Protein AF-A0AAV8VHU0-F1 (afdb_monomer_lite)

pLDDT: mean 91.83, std 9.38, range [49.56, 97.88]

Secondary structure (DSSP, 8-state):
-HHHHHS----TTSTT-TTTTTSPPPSSHHHHHHHHHHHHHHHHHHHHHHHHHHB-TTSPBPHHHHTTTTPPGGG--SSPTT-

Structure (mmCIF, N/CA/C/O backbone):
data_AF-A0AAV8VHU0-F1
#
_entry.id   AF-A0AAV8VHU0-F1
#
loop_
_atom_site.group_PDB
_atom_site.id
_atom_site.type_symbol
_atom_site.label_atom_id
_atom_site.label_alt_id
_atom_site.label_comp_id
_atom_site.label_asym_id
_atom_site.label_entity_id
_atom_site.label_seq_id
_atom_site.pdbx_PDB_ins_code
_atom_site.Cartn_x
_atom_site.Cartn_y
_atom_site.Cartn_z
_atom_site.occupancy
_atom_site.B_iso_or_equiv
_atom_site.auth_seq_id
_atom_site.auth_comp_id
_atom_site.auth_asym_id
_atom_site.auth_atom_id
_atom_site.pdbx_PDB_model_num
ATOM 1 N N . MET A 1 1 ? 1.748 -12.242 -4.943 1.00 70.19 1 MET A N 1
ATOM 2 C CA . MET A 1 1 ? 1.206 -10.905 -4.609 1.00 70.19 1 MET A CA 1
ATOM 3 C C . MET A 1 1 ? -0.137 -10.985 -3.872 1.00 70.19 1 MET A C 1
ATOM 5 O O . MET A 1 1 ? -0.252 -10.391 -2.811 1.00 70.19 1 MET A O 1
ATOM 9 N N . LYS A 1 2 ? -1.107 -11.796 -4.335 1.00 73.50 2 LYS A N 1
ATOM 10 C CA . LYS A 1 2 ? -2.422 -11.977 -3.676 1.00 73.50 2 LYS A CA 1
ATOM 11 C C . LYS A 1 2 ? -2.360 -12.183 -2.149 1.00 73.50 2 LYS A C 1
ATOM 13 O O . LYS A 1 2 ? -3.098 -11.519 -1.437 1.00 73.50 2 LYS A O 1
ATOM 18 N N . THR A 1 3 ? -1.434 -13.006 -1.646 1.00 85.38 3 THR A N 1
ATOM 19 C CA . THR A 1 3 ? -1.251 -13.258 -0.201 1.00 85.38 3 THR A CA 1
ATOM 20 C C . THR A 1 3 ? -0.871 -12.010 0.604 1.00 85.38 3 THR A C 1
ATOM 22 O O . THR A 1 3 ? -1.383 -11.820 1.699 1.00 85.38 3 THR A O 1
ATOM 25 N N . LEU A 1 4 ? -0.017 -11.133 0.060 1.00 86.06 4 LEU A N 1
ATOM 26 C CA . LEU A 1 4 ? 0.401 -9.893 0.730 1.00 86.06 4 LEU A CA 1
ATOM 27 C C . LEU A 1 4 ? -0.737 -8.864 0.772 1.00 86.06 4 LEU A C 1
ATOM 29 O O . LEU A 1 4 ? -0.857 -8.097 1.720 1.00 86.06 4 LEU A O 1
ATOM 33 N N . ALA A 1 5 ? -1.587 -8.849 -0.256 1.00 87.88 5 ALA A N 1
ATOM 34 C CA . ALA A 1 5 ? -2.701 -7.912 -0.328 1.00 87.88 5 ALA A CA 1
ATOM 35 C C . ALA A 1 5 ? -3.805 -8.214 0.702 1.00 87.88 5 ALA A C 1
ATOM 37 O O . ALA A 1 5 ? -4.425 -7.287 1.222 1.00 87.88 5 ALA A O 1
ATOM 38 N N . ILE A 1 6 ? -4.030 -9.497 1.008 1.00 90.31 6 ILE A N 1
ATOM 39 C CA . ILE A 1 6 ? -5.042 -9.955 1.977 1.00 90.31 6 ILE A CA 1
ATOM 40 C C . ILE A 1 6 ? -4.489 -10.157 3.391 1.00 90.31 6 ILE A C 1
ATOM 42 O O . ILE A 1 6 ? -5.265 -10.392 4.315 1.00 90.31 6 ILE A O 1
ATOM 46 N N . SER A 1 7 ? -3.166 -10.098 3.580 1.00 91.31 7 SER A N 1
ATOM 47 C CA . SER A 1 7 ? -2.572 -10.238 4.907 1.00 91.31 7 SER A CA 1
ATOM 48 C C . SER A 1 7 ? -3.042 -9.107 5.814 1.00 91.31 7 SER A C 1
ATOM 50 O O . SER A 1 7 ? -3.237 -7.975 5.357 1.00 91.31 7 SER A O 1
ATOM 52 N N . ARG A 1 8 ? -3.161 -9.395 7.116 1.00 90.75 8 ARG A N 1
ATOM 53 C CA . ARG A 1 8 ? -3.455 -8.372 8.123 1.00 90.75 8 ARG A CA 1
ATOM 54 C C . ARG A 1 8 ? -2.490 -7.189 7.963 1.00 90.75 8 ARG A C 1
ATOM 56 O O . ARG A 1 8 ? -1.295 -7.378 7.739 1.00 90.75 8 ARG A O 1
ATOM 63 N N . PHE A 1 9 ? -3.035 -5.986 8.075 1.00 93.25 9 PHE A N 1
ATOM 64 C CA . PHE A 1 9 ? -2.311 -4.724 8.104 1.00 93.25 9 PHE A CA 1
ATOM 65 C C . PHE A 1 9 ? -2.969 -3.797 9.115 1.00 93.25 9 PHE A C 1
ATOM 67 O O . PHE A 1 9 ? -4.153 -3.956 9.420 1.00 93.25 9 PHE A O 1
ATOM 74 N N . ASP A 1 10 ? -2.185 -2.855 9.617 1.00 94.81 10 ASP A N 1
ATOM 75 C CA . ASP A 1 10 ? -2.647 -1.851 10.562 1.00 94.81 10 ASP A CA 1
ATOM 76 C C . ASP A 1 10 ? -3.190 -0.630 9.800 1.00 94.81 10 ASP A C 1
ATOM 78 O O . ASP A 1 10 ? -2.656 -0.234 8.756 1.00 94.81 10 ASP A O 1
ATOM 82 N N . ILE A 1 11 ? -4.271 -0.050 10.311 1.00 95.75 11 ILE A N 1
ATOM 83 C CA . ILE A 1 11 ? -4.957 1.129 9.759 1.00 95.75 11 ILE A CA 1
ATOM 84 C C . ILE A 1 11 ? -4.855 2.317 10.731 1.00 95.75 11 ILE A C 1
ATOM 86 O O . ILE A 1 11 ? -4.454 2.124 11.880 1.00 95.75 11 ILE A O 1
ATOM 90 N N . PRO A 1 12 ? -5.221 3.550 10.330 1.00 96.81 12 PRO A N 1
ATOM 91 C CA . PRO A 1 12 ? -5.274 4.679 11.257 1.00 96.81 12 PRO A CA 1
ATOM 92 C C . PRO A 1 12 ? -6.035 4.354 12.553 1.00 96.81 12 PRO A C 1
ATOM 94 O O . PRO A 1 12 ? -7.185 3.914 12.527 1.00 96.81 12 PRO A O 1
ATOM 97 N N . GLY A 1 13 ? -5.381 4.579 13.690 1.00 94.69 13 GLY A N 1
ATOM 98 C CA . GLY A 1 13 ? -5.844 4.216 15.030 1.00 94.69 13 GLY A CA 1
ATOM 99 C C . GLY A 1 13 ? -5.199 2.953 15.607 1.00 94.69 13 GLY A C 1
ATOM 100 O O . GLY A 1 13 ? -5.165 2.817 16.830 1.00 94.69 13 GLY A O 1
ATOM 101 N N . ASP A 1 14 ? -4.652 2.062 14.777 1.00 94.75 14 ASP A N 1
ATOM 102 C CA . ASP A 1 14 ? -3.952 0.868 15.254 1.00 94.75 14 ASP A CA 1
ATOM 103 C C . ASP A 1 14 ? -2.539 1.230 15.757 1.00 94.75 14 ASP A C 1
ATOM 105 O O . ASP A 1 14 ? -1.861 2.057 15.135 1.00 94.75 14 ASP A O 1
ATOM 109 N N . PRO A 1 15 ? -2.028 0.594 16.833 1.00 92.12 15 PRO A N 1
ATOM 110 C CA . PRO A 1 15 ? -0.702 0.903 17.383 1.00 92.12 15 PRO A CA 1
ATOM 111 C C . PRO A 1 15 ? 0.457 0.726 16.392 1.00 92.12 15 PRO A C 1
ATOM 113 O O . PRO A 1 15 ? 1.468 1.413 16.502 1.00 92.12 15 PRO A O 1
ATOM 116 N N . GLY A 1 16 ? 0.319 -0.189 15.428 1.00 91.31 16 GLY A N 1
ATOM 117 C CA . GLY A 1 16 ? 1.337 -0.449 14.410 1.00 91.31 16 GLY A CA 1
ATOM 118 C C . GLY A 1 16 ? 1.296 0.501 13.210 1.00 91.31 16 GLY A C 1
ATOM 119 O O . GLY A 1 16 ? 2.197 0.454 12.375 1.00 91.31 16 GLY A O 1
ATOM 120 N N . PHE A 1 17 ? 0.302 1.395 13.115 1.00 94.50 17 PHE A N 1
ATOM 121 C CA . PHE A 1 17 ? 0.203 2.329 11.997 1.00 94.50 17 PHE A CA 1
ATOM 122 C C . PHE A 1 17 ? 1.119 3.557 12.202 1.00 94.50 17 PHE A C 1
ATOM 124 O O . PHE A 1 17 ? 0.889 4.380 13.092 1.00 94.50 17 PHE A O 1
ATOM 131 N N . PRO A 1 18 ? 2.152 3.754 11.362 1.00 94.31 18 PRO A N 1
ATOM 132 C CA . PRO A 1 18 ? 3.223 4.726 11.614 1.00 94.31 18 PRO A CA 1
ATOM 133 C C . PRO A 1 18 ? 2.837 6.199 11.384 1.00 94.31 18 PRO A C 1
ATOM 135 O O . PRO A 1 18 ? 3.654 7.086 11.647 1.00 94.31 18 PRO A O 1
ATOM 138 N N . LEU A 1 19 ? 1.638 6.466 10.850 1.00 94.69 19 LEU A N 1
ATOM 139 C CA . LEU A 1 19 ? 1.162 7.797 10.449 1.00 94.69 19 LEU A CA 1
ATOM 140 C C . LEU A 1 19 ? -0.081 8.247 11.243 1.00 94.69 19 LEU A C 1
ATOM 142 O O . LEU A 1 19 ? -0.850 9.081 10.770 1.00 94.69 19 LEU A O 1
ATOM 146 N N . ASN A 1 20 ? -0.270 7.728 12.462 1.00 95.56 20 ASN A N 1
ATOM 147 C CA . ASN A 1 20 ? -1.390 8.093 13.345 1.00 95.56 20 ASN A CA 1
ATOM 148 C C . ASN A 1 20 ? -1.455 9.590 13.706 1.00 95.56 20 ASN A C 1
ATOM 150 O O . ASN A 1 20 ? -2.515 10.078 14.076 1.00 95.56 20 ASN A O 1
ATOM 154 N N . SER A 1 21 ? -0.350 10.335 13.598 1.00 94.56 21 SER A N 1
ATOM 155 C CA . SER A 1 21 ? -0.349 11.789 13.814 1.00 94.56 21 SER A CA 1
ATOM 156 C C . SER A 1 21 ? -0.908 12.590 12.634 1.00 94.56 21 SER A C 1
ATOM 158 O O . SER A 1 21 ? -1.183 13.775 12.788 1.00 94.56 21 SER A O 1
ATOM 160 N N . VAL A 1 22 ? -1.038 11.968 11.458 1.00 95.94 22 VAL A N 1
ATOM 161 C CA . VAL A 1 22 ? -1.477 12.620 10.213 1.00 95.94 22 VAL A CA 1
ATOM 162 C C . VAL A 1 22 ? -2.871 12.148 9.804 1.00 95.94 22 VAL A C 1
ATOM 164 O O . VAL A 1 22 ? -3.646 12.932 9.266 1.00 95.94 22 VAL A O 1
ATOM 167 N N . TYR A 1 23 ? -3.204 10.882 10.070 1.00 96.12 23 TYR A N 1
ATOM 168 C CA . TYR A 1 23 ? -4.491 10.292 9.711 1.00 96.12 23 TYR A CA 1
ATOM 169 C C . TYR A 1 23 ? -5.353 10.050 10.943 1.00 96.12 23 TYR A C 1
ATOM 171 O O . TYR A 1 23 ? -4.924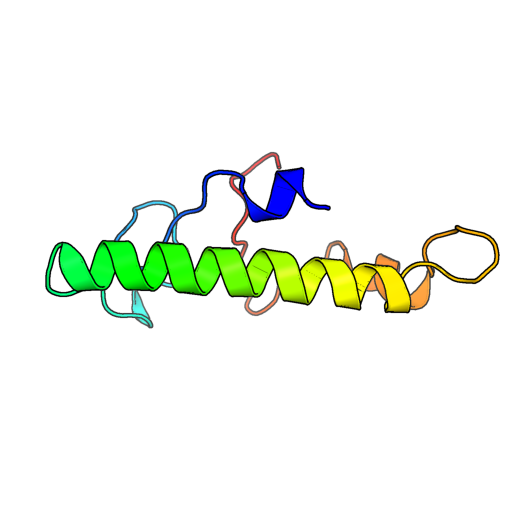 9.422 11.910 1.00 96.12 23 TYR A O 1
ATOM 179 N N . SER A 1 24 ? -6.601 10.503 10.872 1.00 95.81 24 SER A N 1
ATOM 180 C CA . SER A 1 24 ? -7.602 10.244 11.899 1.00 95.81 24 SER A CA 1
ATOM 181 C C . SER A 1 24 ? -8.033 8.780 11.891 1.00 95.81 24 SER A C 1
ATOM 183 O O . SER A 1 24 ? -8.178 8.164 10.834 1.00 95.81 24 SER A O 1
ATOM 185 N N . ARG A 1 25 ? -8.278 8.229 13.083 1.00 96.69 25 ARG A N 1
ATOM 186 C CA . ARG A 1 25 ? -8.936 6.927 13.217 1.00 96.69 25 ARG A CA 1
ATOM 187 C C . ARG A 1 25 ? -10.372 6.986 12.663 1.00 96.69 25 ARG A C 1
ATOM 189 O O . ARG A 1 25 ? -10.990 8.047 12.771 1.00 96.69 25 ARG A O 1
ATOM 196 N N . PRO A 1 26 ? -10.930 5.872 12.159 1.00 97.00 26 PRO A N 1
ATOM 197 C CA . PRO A 1 26 ? -12.350 5.788 11.812 1.00 97.00 26 PRO A CA 1
ATOM 198 C C . PRO A 1 26 ? -13.250 6.174 12.995 1.00 97.00 26 PRO A C 1
ATOM 200 O O . PRO A 1 26 ? -12.946 5.806 14.137 1.00 97.00 26 PRO A O 1
ATOM 203 N N . ALA A 1 27 ? -14.349 6.890 12.736 1.00 96.81 27 ALA A N 1
ATOM 204 C CA . ALA A 1 27 ? -15.222 7.405 13.795 1.00 96.81 27 ALA A CA 1
ATOM 205 C C . ALA A 1 27 ? -16.128 6.323 14.405 1.00 96.81 27 ALA A C 1
ATOM 207 O O . ALA A 1 27 ? -16.500 6.397 15.576 1.00 96.81 27 ALA A O 1
ATOM 208 N N . ASN A 1 28 ? -16.488 5.314 13.613 1.00 97.50 28 ASN A N 1
ATOM 209 C CA . ASN A 1 28 ? -17.401 4.240 13.996 1.00 97.50 28 ASN A CA 1
ATOM 210 C C . ASN A 1 28 ? -17.010 2.908 13.328 1.00 97.50 28 ASN A C 1
ATOM 212 O O . ASN A 1 28 ? -16.125 2.849 12.472 1.00 97.50 28 ASN A O 1
ATOM 216 N N . GLN A 1 29 ? -17.679 1.825 13.733 1.00 96.06 29 GLN A N 1
ATOM 217 C CA . GLN A 1 29 ? -17.401 0.472 13.241 1.00 96.06 29 GLN A CA 1
ATOM 218 C C . GLN A 1 29 ? -17.644 0.327 11.727 1.00 96.06 29 GLN A C 1
ATOM 220 O O . GLN A 1 29 ? -16.867 -0.338 11.047 1.00 96.06 29 GLN A O 1
ATOM 225 N N . SER A 1 30 ? -18.669 0.992 11.185 1.00 97.88 30 SER A N 1
ATOM 226 C CA . SER A 1 30 ? -18.983 0.940 9.751 1.00 97.88 30 SER A CA 1
ATOM 227 C C . SER A 1 30 ? -17.877 1.573 8.903 1.00 97.88 30 SER A C 1
ATOM 229 O O . SER A 1 30 ? -17.472 1.005 7.892 1.00 97.88 30 SER A O 1
ATOM 231 N N . GLU A 1 31 ? -17.357 2.733 9.311 1.00 97.50 31 GLU A N 1
ATOM 232 C CA . GLU A 1 31 ? -16.223 3.382 8.640 1.00 97.50 31 GLU A CA 1
ATOM 233 C C . GLU A 1 31 ? -14.946 2.550 8.742 1.00 97.50 31 GLU A C 1
ATOM 235 O O . GLU A 1 31 ? -14.158 2.503 7.798 1.00 97.50 31 GLU A O 1
ATOM 240 N N . LEU A 1 32 ? -14.741 1.872 9.873 1.00 96.94 32 LEU A N 1
ATOM 241 C CA . LEU A 1 32 ? -13.601 0.983 10.069 1.00 96.94 32 LEU A CA 1
ATOM 242 C C . LEU A 1 32 ? -13.635 -0.192 9.086 1.00 96.94 32 LEU A C 1
ATOM 244 O O . LEU A 1 32 ? -12.622 -0.496 8.453 1.00 96.94 32 LEU A O 1
ATOM 248 N N . GLU A 1 33 ? -14.786 -0.846 8.945 1.00 96.75 33 GLU A N 1
ATOM 249 C CA . GLU A 1 33 ? -14.976 -1.954 8.003 1.00 96.75 33 GLU A CA 1
ATOM 250 C C . GLU A 1 33 ? -14.838 -1.489 6.554 1.00 96.75 33 GLU A C 1
ATOM 252 O O . GLU A 1 33 ? -14.123 -2.120 5.770 1.00 96.75 33 GLU A O 1
ATOM 257 N N . PHE A 1 34 ? -15.438 -0.342 6.226 1.00 97.50 34 PHE A N 1
ATOM 258 C CA . PHE A 1 34 ? -15.311 0.273 4.910 1.00 97.50 34 PHE A CA 1
ATOM 259 C C . PHE A 1 34 ? -13.850 0.587 4.569 1.00 97.50 34 PHE A C 1
ATOM 261 O O . PHE A 1 34 ? -13.371 0.196 3.504 1.00 97.50 34 PHE A O 1
ATOM 268 N N . LEU A 1 35 ? -13.108 1.230 5.478 1.00 97.50 35 LEU A N 1
ATOM 269 C CA . LEU A 1 35 ? -11.705 1.579 5.259 1.00 97.50 35 LEU A CA 1
ATOM 270 C C . LEU A 1 35 ? -10.835 0.334 5.061 1.00 97.50 35 LEU A C 1
ATOM 272 O O . LEU A 1 35 ? -9.979 0.320 4.174 1.00 97.50 35 LEU A O 1
ATOM 276 N N . LYS A 1 36 ? -11.059 -0.724 5.851 1.00 96.19 36 LYS A N 1
ATOM 277 C CA . LYS A 1 36 ? -10.346 -1.998 5.677 1.00 96.19 36 LYS A CA 1
ATOM 278 C C . LYS A 1 36 ? -10.626 -2.602 4.305 1.00 96.19 36 LYS A C 1
ATOM 280 O O . LYS A 1 36 ? -9.674 -2.924 3.599 1.00 96.19 36 LYS A O 1
ATOM 285 N N . ALA A 1 37 ? -11.894 -2.704 3.906 1.00 96.62 37 ALA A N 1
ATOM 286 C CA . ALA A 1 37 ? -12.273 -3.240 2.599 1.00 96.62 37 ALA A CA 1
ATOM 287 C C . ALA A 1 37 ? -11.675 -2.415 1.447 1.00 96.62 37 ALA A C 1
ATOM 289 O O . ALA A 1 37 ? -11.089 -2.975 0.517 1.00 96.62 37 ALA A O 1
ATOM 290 N N . TYR A 1 38 ? -11.745 -1.087 1.553 1.00 97.69 38 TYR A N 1
ATOM 291 C CA . TYR A 1 38 ? -11.192 -0.158 0.573 1.00 97.69 38 TYR A CA 1
ATOM 292 C C . TYR A 1 38 ? -9.672 -0.309 0.423 1.00 97.69 38 TYR A C 1
ATOM 294 O O . TYR A 1 38 ? -9.157 -0.465 -0.687 1.00 97.69 38 TYR A O 1
ATOM 302 N N . LEU A 1 39 ? -8.931 -0.339 1.536 1.00 96.81 39 LEU A N 1
ATOM 303 C CA . LEU A 1 39 ? -7.479 -0.524 1.505 1.00 96.81 39 LEU A CA 1
ATOM 304 C C . LEU A 1 39 ? -7.082 -1.928 1.032 1.00 96.81 39 LEU A C 1
ATOM 306 O O . LEU A 1 39 ? -6.081 -2.066 0.329 1.00 96.81 39 LEU A O 1
ATOM 310 N N . THR A 1 40 ? -7.862 -2.965 1.343 1.00 96.31 40 THR A N 1
ATOM 311 C CA . THR A 1 40 ? -7.652 -4.306 0.779 1.00 96.31 40 THR A CA 1
ATOM 312 C C . THR A 1 40 ? -7.791 -4.296 -0.743 1.00 96.31 40 THR A C 1
ATOM 314 O O . THR A 1 40 ? -6.910 -4.824 -1.425 1.00 96.31 40 THR A O 1
ATOM 317 N N . GLN A 1 41 ? -8.834 -3.659 -1.286 1.00 96.88 41 GLN A N 1
ATOM 318 C CA . GLN A 1 41 ? -9.007 -3.518 -2.736 1.00 96.88 41 GLN A CA 1
ATOM 319 C C . GLN A 1 41 ? -7.821 -2.774 -3.363 1.00 96.88 41 GLN A C 1
ATOM 321 O O . GLN A 1 41 ? -7.243 -3.245 -4.344 1.00 96.88 41 GLN A O 1
ATOM 326 N N . LEU A 1 42 ? -7.397 -1.661 -2.754 1.00 97.38 42 LEU A N 1
ATOM 327 C CA . LEU A 1 42 ? -6.234 -0.898 -3.207 1.00 97.38 42 LEU A CA 1
ATOM 328 C C . LEU A 1 42 ? -4.976 -1.772 -3.255 1.00 97.38 42 LEU A C 1
ATOM 330 O O . LEU A 1 42 ? -4.267 -1.773 -4.259 1.00 97.38 42 LEU A O 1
ATOM 334 N N . ARG A 1 43 ? -4.698 -2.552 -2.204 1.00 95.88 43 ARG A N 1
ATOM 335 C CA . ARG A 1 43 ? -3.515 -3.429 -2.149 1.00 95.88 43 ARG A CA 1
ATOM 336 C C . ARG A 1 43 ? -3.545 -4.514 -3.225 1.00 95.88 43 ARG A C 1
ATOM 338 O O . ARG A 1 43 ? -2.498 -4.818 -3.799 1.00 95.88 43 ARG A O 1
ATOM 345 N N . GLN A 1 44 ? -4.717 -5.083 -3.510 1.00 95.38 44 GLN A N 1
ATOM 346 C CA . GLN A 1 44 ? -4.886 -6.088 -4.563 1.00 95.38 44 GLN A CA 1
ATOM 347 C C . GLN A 1 44 ? -4.604 -5.497 -5.948 1.00 95.38 44 GLN A C 1
ATOM 349 O O . GLN A 1 44 ? -3.761 -6.026 -6.676 1.00 95.38 44 GLN A O 1
ATOM 354 N N . GLU A 1 45 ? -5.251 -4.377 -6.272 1.00 96.75 45 GLU A N 1
ATOM 355 C CA . GLU A 1 45 ? -5.117 -3.708 -7.568 1.00 96.75 45 GLU A CA 1
ATOM 356 C C . GLU A 1 45 ? -3.702 -3.177 -7.797 1.00 96.75 45 GLU A C 1
ATOM 358 O O . GLU A 1 45 ? -3.094 -3.431 -8.839 1.00 96.75 45 GLU A O 1
ATOM 363 N N . VAL A 1 46 ? -3.143 -2.472 -6.808 1.00 96.06 46 VAL A N 1
ATOM 364 C CA . VAL A 1 46 ? -1.806 -1.881 -6.918 1.00 96.06 46 VAL A CA 1
ATOM 365 C C . VAL A 1 46 ? -0.773 -2.963 -7.139 1.00 96.06 46 VAL A C 1
ATOM 367 O O . VAL A 1 46 ? 0.024 -2.861 -8.065 1.00 96.06 46 VAL A O 1
ATOM 370 N N . GLY A 1 47 ? -0.766 -4.015 -6.327 1.00 93.56 47 GLY A N 1
ATOM 371 C CA . GLY A 1 47 ? 0.289 -4.997 -6.483 1.00 93.56 47 GLY A CA 1
ATOM 372 C C . GLY A 1 47 ? 0.134 -5.864 -7.740 1.00 93.56 47 GLY A C 1
ATOM 373 O O . GLY A 1 47 ? 1.144 -6.359 -8.232 1.00 93.56 47 GLY A O 1
ATOM 374 N N . PHE A 1 48 ? -1.078 -6.022 -8.294 1.00 93.62 48 PHE A N 1
ATOM 375 C CA . PHE A 1 48 ? -1.257 -6.654 -9.606 1.00 93.62 48 PHE A CA 1
ATOM 376 C C . PHE A 1 48 ? -0.590 -5.803 -10.692 1.00 93.62 48 PHE A C 1
ATOM 378 O O . PHE A 1 48 ? 0.301 -6.283 -11.391 1.00 93.62 48 PHE A O 1
ATOM 385 N N . ARG A 1 49 ? -0.924 -4.508 -10.740 1.00 95.25 49 ARG A N 1
ATOM 386 C CA . ARG A 1 49 ? -0.362 -3.555 -11.712 1.00 95.25 49 ARG A CA 1
ATOM 387 C C . ARG A 1 49 ? 1.143 -3.353 -11.536 1.00 95.25 49 ARG A C 1
ATOM 389 O O . ARG A 1 49 ? 1.866 -3.199 -12.513 1.00 95.25 49 ARG A O 1
ATOM 396 N N . VAL A 1 50 ? 1.643 -3.364 -10.300 1.00 94.69 50 VAL A N 1
ATOM 397 C CA . VAL A 1 50 ? 3.083 -3.252 -10.016 1.00 94.69 50 VAL A CA 1
ATOM 398 C C . VAL A 1 50 ? 3.833 -4.476 -10.533 1.00 94.69 50 VAL A C 1
ATOM 400 O O . VAL A 1 50 ? 4.907 -4.308 -11.102 1.00 94.69 50 VAL A O 1
ATOM 403 N N . CYS A 1 51 ? 3.284 -5.690 -10.409 1.00 93.06 51 CYS A N 1
ATOM 404 C CA . CYS A 1 51 ? 3.921 -6.879 -10.980 1.00 93.06 51 CYS A CA 1
ATOM 405 C C . CYS A 1 51 ? 4.129 -6.744 -12.498 1.00 93.06 51 CYS A C 1
ATOM 407 O O . CYS A 1 51 ? 5.230 -7.029 -12.961 1.00 93.06 51 CYS A O 1
ATOM 409 N N . GLU A 1 52 ? 3.150 -6.221 -13.243 1.00 92.94 52 GLU A N 1
ATOM 410 C CA . GLU A 1 52 ? 3.279 -5.970 -14.692 1.00 92.94 52 GLU A CA 1
ATOM 411 C C . GLU A 1 52 ? 4.371 -4.945 -15.045 1.00 92.94 52 GLU A C 1
ATOM 413 O O . GLU A 1 52 ? 4.873 -4.926 -16.164 1.00 92.94 52 GLU A O 1
ATOM 418 N N . LYS A 1 53 ? 4.733 -4.055 -14.112 1.00 94.19 53 LYS A N 1
ATOM 419 C CA . LYS A 1 53 ? 5.806 -3.065 -14.314 1.00 94.19 53 LYS A CA 1
ATOM 420 C C . LYS A 1 53 ? 7.171 -3.554 -13.847 1.00 94.19 53 LYS A C 1
ATOM 422 O O . LYS A 1 53 ? 8.190 -3.100 -14.368 1.00 94.19 53 LYS A O 1
ATOM 427 N N . VAL A 1 54 ? 7.195 -4.418 -12.834 1.00 96.12 54 VAL A N 1
ATOM 428 C CA . VAL A 1 54 ? 8.426 -4.918 -12.213 1.00 96.12 54 VAL A CA 1
ATOM 429 C C . VAL A 1 54 ? 9.005 -6.086 -12.999 1.00 96.12 54 VAL A C 1
ATOM 431 O O . VAL A 1 54 ? 10.224 -6.142 -13.147 1.00 96.12 54 VAL A O 1
ATOM 434 N N . PHE A 1 55 ? 8.169 -7.005 -13.480 1.00 95.06 55 PHE A N 1
ATOM 435 C CA . PHE A 1 55 ? 8.608 -8.196 -14.204 1.00 95.06 55 PHE A CA 1
ATOM 436 C C . PHE A 1 55 ? 8.500 -7.964 -15.713 1.00 95.06 55 PHE A C 1
ATOM 438 O O . PHE A 1 55 ? 7.437 -7.585 -16.198 1.00 95.06 55 PHE A O 1
ATOM 445 N N . GLY A 1 56 ? 9.608 -8.156 -16.434 1.00 87.31 56 GLY A N 1
ATOM 446 C CA . GLY A 1 56 ? 9.624 -8.116 -17.899 1.00 87.31 56 GLY A CA 1
ATOM 447 C C . GLY A 1 56 ? 9.216 -9.453 -18.526 1.00 87.31 56 GLY A C 1
ATOM 448 O O . GLY A 1 56 ? 8.879 -10.403 -17.819 1.00 87.31 56 GLY A O 1
ATOM 449 N N . ASP A 1 57 ? 9.316 -9.544 -19.854 1.00 88.88 57 ASP A N 1
ATOM 450 C CA . ASP A 1 57 ? 8.968 -10.751 -20.627 1.00 88.88 57 ASP A CA 1
ATOM 451 C C . ASP A 1 57 ? 9.818 -11.980 -20.250 1.00 88.88 57 ASP A C 1
ATOM 453 O O . ASP A 1 57 ? 9.392 -13.120 -20.421 1.00 88.88 57 ASP A O 1
ATOM 457 N N . ASP A 1 58 ? 11.015 -11.759 -19.698 1.00 91.38 58 ASP A N 1
ATOM 458 C CA . ASP A 1 58 ? 11.913 -12.806 -19.201 1.00 91.38 58 ASP A CA 1
ATOM 459 C C . ASP A 1 58 ? 11.534 -13.329 -17.802 1.00 91.38 58 ASP A C 1
ATOM 461 O O . ASP A 1 58 ? 12.219 -14.198 -17.251 1.00 91.38 58 ASP A O 1
ATOM 465 N N . GLY A 1 59 ? 10.467 -12.784 -17.206 1.00 91.38 59 GLY A N 1
ATOM 466 C CA . GLY A 1 59 ? 9.984 -13.132 -15.874 1.00 91.38 59 GLY A CA 1
ATOM 467 C C . GLY A 1 59 ? 10.906 -12.686 -14.737 1.00 91.38 59 GLY A C 1
ATOM 468 O O . GLY A 1 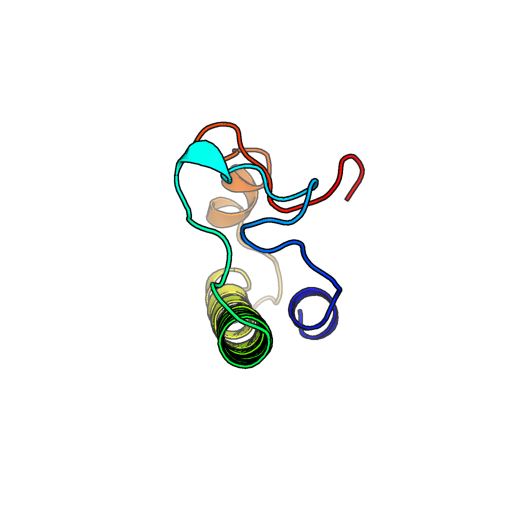59 ? 10.678 -13.077 -13.589 1.00 91.38 59 GLY A O 1
ATOM 469 N N . LYS A 1 60 ? 11.943 -11.880 -15.008 1.00 94.25 60 LYS A N 1
ATOM 470 C CA . LYS A 1 60 ? 12.875 -11.395 -13.981 1.00 94.25 60 LYS A CA 1
ATOM 471 C C . LYS A 1 60 ? 12.472 -10.007 -13.480 1.00 94.25 60 LYS A C 1
ATOM 473 O O . LYS A 1 60 ? 12.004 -9.170 -14.252 1.00 94.25 60 LYS A O 1
ATOM 478 N N . PRO A 1 61 ? 12.675 -9.721 -12.182 1.00 95.75 61 PRO A N 1
ATOM 479 C CA . PRO A 1 61 ? 12.400 -8.402 -11.637 1.00 95.75 61 PRO A CA 1
ATOM 480 C C . PRO A 1 61 ? 13.438 -7.378 -12.121 1.00 95.75 61 PRO A C 1
ATOM 482 O O . PRO A 1 61 ? 14.650 -7.589 -12.035 1.00 95.75 61 PRO A O 1
ATOM 485 N N . SER A 1 62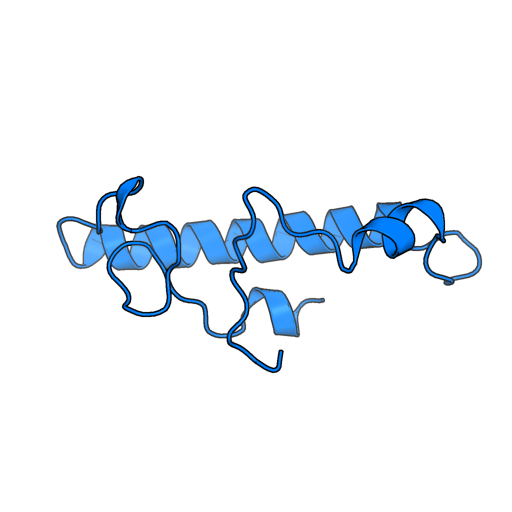 ? 12.962 -6.229 -12.586 1.00 96.38 62 SER A N 1
ATOM 486 C CA . SER A 1 62 ? 13.786 -5.130 -13.083 1.00 96.38 62 SER A CA 1
ATOM 487 C C . SER A 1 62 ? 14.628 -4.494 -11.972 1.00 96.38 62 SER A C 1
ATOM 489 O O . SER A 1 62 ? 14.116 -4.035 -10.945 1.00 96.38 62 SER A O 1
ATOM 491 N N . LYS A 1 63 ? 15.942 -4.376 -12.209 1.00 96.12 63 LYS A N 1
ATOM 492 C CA . LYS A 1 63 ? 16.879 -3.722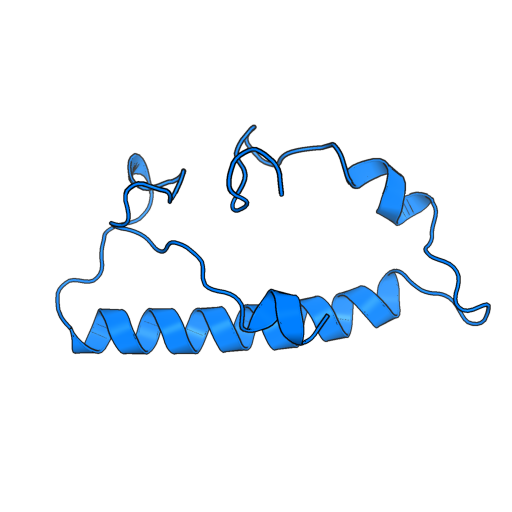 -11.276 1.00 96.12 63 LYS A CA 1
ATOM 493 C C . LYS A 1 63 ? 16.516 -2.262 -10.976 1.00 96.12 63 LYS A C 1
ATOM 495 O O . LYS A 1 63 ? 16.832 -1.767 -9.898 1.00 96.12 63 LYS A O 1
ATOM 500 N N . TRP A 1 64 ? 15.845 -1.590 -11.915 1.00 95.50 64 TRP A N 1
ATOM 501 C CA . TRP A 1 64 ? 15.407 -0.198 -11.783 1.00 95.50 64 TRP A CA 1
ATOM 502 C C . TRP A 1 64 ? 14.220 -0.035 -10.832 1.00 95.50 64 TRP A C 1
ATOM 504 O O . TRP A 1 64 ? 13.982 1.063 -10.347 1.00 95.50 64 TRP A O 1
ATOM 514 N N . TRP A 1 65 ? 13.515 -1.127 -10.524 1.00 96.06 65 TRP A N 1
ATOM 515 C CA . TRP A 1 65 ? 12.528 -1.178 -9.449 1.00 96.06 65 TRP A CA 1
ATOM 516 C C . TRP A 1 65 ? 13.150 -1.679 -8.143 1.00 96.06 65 TRP A C 1
ATOM 518 O O . TRP A 1 65 ? 12.933 -1.094 -7.083 1.00 96.06 65 TRP A O 1
ATOM 528 N N . LEU A 1 66 ? 13.982 -2.725 -8.204 1.00 94.94 66 LEU A N 1
ATOM 529 C CA . LEU A 1 66 ? 14.595 -3.316 -7.008 1.00 94.94 66 LEU A 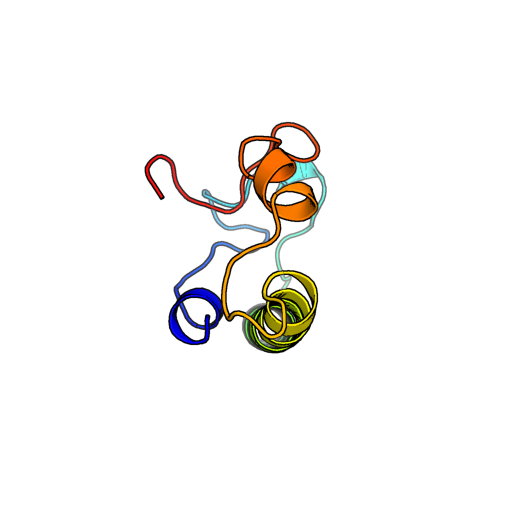CA 1
ATOM 530 C C . LEU A 1 66 ? 15.553 -2.374 -6.268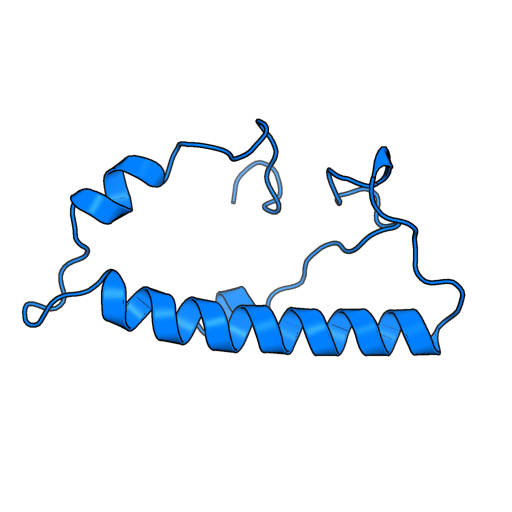 1.00 94.94 66 LEU A C 1
ATOM 532 O O . LEU A 1 66 ? 15.716 -2.510 -5.055 1.00 94.94 66 LEU A O 1
ATOM 536 N N . CYS A 1 67 ? 16.151 -1.389 -6.945 1.00 96.38 67 CYS A N 1
ATOM 537 C CA . CYS A 1 67 ? 17.011 -0.396 -6.291 1.00 96.38 67 CYS A CA 1
ATOM 538 C C . CYS A 1 67 ? 16.272 0.468 -5.245 1.00 96.38 67 CYS A C 1
ATOM 540 O O . CYS A 1 67 ? 16.919 1.111 -4.413 1.00 96.38 67 CYS A O 1
ATOM 542 N N . PHE A 1 68 ? 14.934 0.445 -5.235 1.00 95.50 68 PHE A N 1
ATOM 543 C CA . PHE A 1 68 ? 14.101 1.117 -4.239 1.00 95.50 68 PHE A CA 1
ATOM 544 C C . PHE A 1 68 ? 13.698 0.227 -3.056 1.00 95.50 68 PHE A C 1
ATOM 546 O O . PHE A 1 68 ? 13.183 0.753 -2.077 1.00 95.50 68 PHE A O 1
ATOM 553 N N . ALA A 1 69 ? 13.970 -1.085 -3.073 1.00 92.25 69 ALA A N 1
ATOM 554 C CA . ALA A 1 69 ? 13.440 -2.029 -2.077 1.00 92.25 69 ALA A CA 1
ATOM 555 C C . ALA A 1 69 ? 13.825 -1.708 -0.616 1.00 92.25 69 ALA A C 1
ATOM 557 O O . ALA A 1 69 ? 13.088 -2.046 0.305 1.00 92.25 69 ALA A O 1
ATOM 558 N N . LYS A 1 70 ? 14.968 -1.043 -0.392 1.00 91.38 70 LYS A N 1
ATOM 559 C CA . LYS A 1 70 ? 15.425 -0.611 0.945 1.00 91.38 70 LYS A CA 1
ATOM 560 C C . LYS A 1 70 ? 15.127 0.861 1.256 1.00 91.38 70 LYS A C 1
ATOM 562 O O . LYS A 1 70 ? 15.438 1.319 2.353 1.00 91.38 70 LYS A O 1
ATOM 567 N N . LYS A 1 71 ? 14.571 1.618 0.305 1.00 94.06 71 LYS A N 1
ATOM 568 C CA . LYS A 1 71 ? 14.265 3.043 0.477 1.00 94.06 71 LYS A CA 1
ATOM 569 C C . LYS A 1 71 ? 12.864 3.189 1.062 1.00 94.06 71 LYS A C 1
ATOM 571 O O . LYS A 1 71 ? 11.893 2.733 0.468 1.00 94.06 71 LYS A O 1
ATOM 576 N N . LYS A 1 72 ? 12.762 3.836 2.221 1.00 92.81 72 LYS A N 1
ATOM 577 C CA . LYS A 1 72 ? 11.490 4.081 2.905 1.00 92.81 72 LYS A CA 1
ATOM 578 C C . LYS A 1 72 ? 11.006 5.492 2.605 1.00 92.81 72 LYS A C 1
ATOM 580 O O . LYS A 1 72 ? 11.749 6.454 2.772 1.00 92.81 72 LYS A O 1
ATOM 585 N N . PHE A 1 73 ? 9.759 5.621 2.171 1.00 94.19 73 PHE A N 1
ATOM 586 C CA . PHE A 1 73 ? 9.135 6.931 2.020 1.00 94.19 73 PHE A CA 1
ATOM 587 C C . PHE A 1 73 ? 8.870 7.535 3.408 1.00 94.19 73 PHE A C 1
ATOM 589 O O . PHE A 1 73 ? 8.310 6.863 4.275 1.00 94.19 73 PHE A O 1
ATOM 596 N N . MET A 1 74 ? 9.300 8.785 3.626 1.00 95.50 74 MET A N 1
ATOM 597 C CA . MET A 1 74 ? 9.207 9.498 4.916 1.00 95.50 74 MET A CA 1
ATOM 598 C C . MET A 1 74 ? 9.859 8.765 6.105 1.00 95.50 74 MET A C 1
ATOM 600 O O . MET A 1 74 ? 9.447 8.958 7.249 1.00 95.50 74 MET A O 1
ATOM 604 N N . ASP A 1 75 ? 10.817 7.870 5.844 1.00 92.62 75 ASP A N 1
ATOM 605 C CA . ASP A 1 75 ? 11.405 6.973 6.850 1.00 92.62 75 ASP A CA 1
ATOM 606 C C . ASP A 1 75 ? 10.369 6.123 7.620 1.00 92.62 75 ASP A C 1
ATOM 608 O O . ASP A 1 75 ? 10.620 5.653 8.732 1.00 92.62 75 ASP A O 1
ATOM 612 N N . LYS A 1 76 ? 9.192 5.880 7.024 1.00 91.50 76 LYS A N 1
ATOM 613 C CA . LYS A 1 76 ? 8.122 5.044 7.592 1.00 91.50 76 LYS A CA 1
ATOM 614 C C . LYS A 1 76 ? 8.008 3.705 6.863 1.00 91.50 76 LYS A C 1
ATOM 616 O O . LYS A 1 76 ? 8.370 3.578 5.696 1.00 91.50 76 LYS A O 1
ATOM 621 N N . SER A 1 77 ? 7.488 2.693 7.558 1.00 91.62 77 SER A N 1
ATOM 622 C CA . SER A 1 77 ? 7.148 1.391 6.972 1.00 91.62 77 SER A CA 1
ATOM 623 C C . SER A 1 77 ? 5.769 0.946 7.427 1.00 91.62 77 SER A C 1
ATOM 625 O O . SER A 1 77 ? 5.438 1.100 8.597 1.00 91.62 77 SER A O 1
ATOM 627 N N . LEU A 1 78 ? 5.000 0.365 6.505 1.00 90.75 78 LEU A N 1
ATOM 628 C CA . LEU A 1 78 ? 3.738 -0.319 6.808 1.00 90.75 78 LEU A CA 1
ATOM 629 C C . LEU A 1 78 ? 3.943 -1.801 7.163 1.00 90.75 78 LEU A C 1
ATOM 631 O O . LEU A 1 78 ? 2.984 -2.473 7.530 1.00 90.75 78 LEU A O 1
ATOM 635 N N . SER A 1 79 ? 5.165 -2.325 7.019 1.00 83.50 79 SER A N 1
ATOM 636 C CA . SER A 1 79 ? 5.524 -3.656 7.508 1.00 83.50 79 SER A CA 1
ATOM 637 C C . SER A 1 79 ? 5.966 -3.590 8.967 1.00 83.50 79 SER A C 1
ATOM 639 O O . SER A 1 79 ? 6.637 -2.641 9.386 1.00 83.50 79 SER A O 1
ATOM 641 N N . ALA A 1 80 ? 5.609 -4.619 9.736 1.00 66.69 80 ALA A N 1
ATOM 642 C CA . ALA A 1 80 ? 6.166 -4.814 11.066 1.00 66.69 80 ALA A CA 1
ATOM 643 C C . ALA A 1 80 ? 7.695 -5.018 10.978 1.00 66.69 80 ALA A C 1
ATOM 645 O O . ALA A 1 80 ? 8.189 -5.507 9.956 1.00 66.69 80 ALA A O 1
ATOM 646 N N . PRO A 1 81 ? 8.466 -4.681 12.028 1.00 54.81 81 PRO A N 1
ATOM 647 C CA . PRO A 1 81 ? 9.891 -4.992 12.070 1.00 54.81 81 PRO A CA 1
ATOM 648 C C . PRO A 1 81 ? 10.123 -6.490 11.809 1.00 54.81 81 PRO A C 1
ATOM 650 O O . PRO A 1 81 ? 9.595 -7.327 12.535 1.00 54.81 81 PRO A O 1
ATOM 653 N N . GLY A 1 82 ? 10.897 -6.829 10.773 1.00 52.25 82 GLY A N 1
ATOM 654 C CA . GLY A 1 82 ? 11.216 -8.221 10.420 1.00 52.25 82 GLY A CA 1
ATOM 655 C C . GLY A 1 82 ? 10.374 -8.846 9.298 1.00 52.25 82 GLY A C 1
ATOM 656 O O . GLY A 1 82 ? 10.598 -10.016 8.994 1.00 52.25 82 GLY A O 1
ATOM 657 N N . GLN A 1 83 ? 9.459 -8.090 8.674 1.00 49.56 83 GLN A N 1
ATOM 658 C CA . GLN A 1 83 ? 8.850 -8.423 7.376 1.00 49.56 83 GLN A CA 1
ATOM 659 C C . GLN A 1 83 ? 9.423 -7.594 6.227 1.00 49.56 83 GLN A C 1
ATOM 661 O O . GLN A 1 83 ? 9.611 -6.365 6.412 1.00 49.56 83 GLN A O 1
#

Sequence (83 aa):
MKTLAISRFDIPGDPGFPLNSVYSRPANQSELEFLKAYLTQLRQEVGFRVCEKVFGDDGKPSKWWLCFAKKKFMDKSLSAPGQ

Foldseek 3Di:
DLCVLPDDFDDQPGPLDPCVVPDHDDPDPVSVVVVSVVSSVVSVVVVVVVCVVQADPVRHGDPVVVVCVPPDDVPDDRDDPPD

InterPro domains:
  IPR007204 Actin-related protein 2/3 complex subunit 3 [PF04062] (1-78)
  IPR007204 Actin-related protein 2/3 complex subunit 3 [PTHR12391] (1-81)
  IPR036753 Actin-related protein 2/3 complex subunit 3 superfamily [G3DSA:1.10.1760.10] (1-83)
  IPR036753 Actin-related protein 2/3 complex subunit 3 superfamily [SSF69060] (2-78)

Radius of gyration: 15.07 Å; chains: 1; bounding box: 36×26×38 Å

Organism: NCBI:txid1586481